Protein AF-A0A9W4D8B6-F1 (afdb_monomer)

Solvent-accessible surface area (backbone atoms only — not comparable to full-atom values): 6780 Å² total; per-residue (Å²): 113,70,67,36,53,53,40,42,52,52,44,50,50,51,50,53,39,59,75,72,68,48,78,80,84,59,88,59,51,63,58,48,54,49,27,63,73,70,68,55,56,83,91,56,61,65,68,58,55,52,48,54,55,52,59,58,48,51,43,55,60,50,36,58,55,39,57,63,68,26,61,87,45,94,63,72,40,63,67,33,45,61,44,12,74,78,61,36,65,65,30,49,41,51,48,62,26,68,58,71,88,69,81,82,73,86,62,81,78,79,72,87,124

Mean predicted aligned error: 8.48 Å

Structure (mmCIF, N/CA/C/O backbone):
data_AF-A0A9W4D8B6-F1
#
_entry.id   AF-A0A9W4D8B6-F1
#
loop_
_atom_site.group_PDB
_atom_site.id
_atom_site.type_symbol
_atom_site.label_atom_id
_atom_site.label_alt_id
_atom_site.label_comp_id
_atom_site.label_asym_id
_atom_site.label_entity_id
_atom_site.label_seq_id
_atom_site.pdbx_PDB_ins_code
_atom_site.Cartn_x
_atom_site.Cartn_y
_atom_site.Cartn_z
_atom_site.occupancy
_atom_site.B_iso_or_equiv
_atom_site.auth_seq_id
_atom_site.auth_comp_id
_atom_site.auth_asym_id
_atom_site.auth_atom_id
_atom_site.pdbx_PDB_model_num
ATOM 1 N N . MET A 1 1 ? -9.880 0.234 22.423 1.00 62.50 1 MET A N 1
ATOM 2 C CA . MET A 1 1 ? -8.571 0.924 22.525 1.00 62.50 1 MET A CA 1
ATOM 3 C C . MET A 1 1 ? -7.399 0.013 22.164 1.00 62.50 1 MET A C 1
ATOM 5 O O . MET A 1 1 ? -6.666 0.381 21.262 1.00 62.50 1 MET A O 1
ATOM 9 N N . LYS A 1 2 ? -7.270 -1.192 22.750 1.00 73.88 2 LYS A N 1
ATOM 10 C CA . LYS A 1 2 ? -6.181 -2.152 22.448 1.00 73.88 2 LYS A CA 1
ATOM 11 C C . LYS A 1 2 ? -5.938 -2.404 20.945 1.00 73.88 2 LYS A C 1
ATOM 13 O O . LYS A 1 2 ? -4.814 -2.276 20.488 1.00 73.88 2 LYS A O 1
ATOM 18 N N . HIS A 1 3 ? -6.993 -2.657 20.164 1.00 74.38 3 HIS A N 1
ATOM 19 C CA . HIS A 1 3 ? -6.874 -2.910 18.718 1.00 74.38 3 HIS A CA 1
ATOM 20 C C . HIS A 1 3 ? -6.235 -1.756 17.930 1.00 74.38 3 HIS A C 1
ATOM 22 O O . HIS A 1 3 ? -5.422 -2.001 17.051 1.00 74.38 3 HIS A O 1
ATOM 28 N N . LYS A 1 4 ? -6.549 -0.499 18.271 1.00 75.19 4 LYS A N 1
ATOM 29 C CA . LYS A 1 4 ? -5.975 0.670 17.587 1.00 75.19 4 LYS A CA 1
ATOM 30 C C . LYS A 1 4 ? -4.477 0.794 17.833 1.00 75.19 4 LYS A C 1
ATOM 32 O O . LYS A 1 4 ? -3.737 1.135 16.924 1.00 75.19 4 LYS A O 1
ATOM 37 N N . ILE A 1 5 ? -4.052 0.490 19.059 1.00 81.88 5 ILE A N 1
ATOM 38 C CA . ILE A 1 5 ? -2.640 0.499 19.443 1.00 81.88 5 ILE A CA 1
ATOM 39 C C . ILE A 1 5 ? -1.896 -0.584 18.661 1.00 81.88 5 ILE A C 1
ATOM 41 O O . ILE A 1 5 ? -0.868 -0.290 18.073 1.00 81.88 5 ILE A O 1
ATOM 45 N N . ILE A 1 6 ? -2.456 -1.795 18.563 1.00 85.81 6 ILE A N 1
ATOM 46 C CA . ILE A 1 6 ? -1.860 -2.887 17.779 1.00 85.81 6 ILE A CA 1
ATOM 47 C C . ILE A 1 6 ? -1.717 -2.488 16.304 1.00 85.81 6 ILE A C 1
ATOM 49 O O . ILE A 1 6 ? -0.624 -2.584 15.752 1.00 85.81 6 ILE A O 1
ATOM 53 N N . PHE A 1 7 ? -2.788 -1.993 15.672 1.00 83.44 7 PHE A N 1
ATOM 54 C CA . PHE A 1 7 ? -2.731 -1.570 14.269 1.00 83.44 7 PHE A CA 1
ATOM 55 C C . PHE A 1 7 ? -1.767 -0.399 14.051 1.00 83.44 7 PHE A C 1
ATOM 57 O O . PHE A 1 7 ? -1.007 -0.416 13.087 1.00 83.44 7 PHE A O 1
ATOM 64 N N . GLY A 1 8 ? -1.746 0.577 14.961 1.00 85.12 8 GLY A N 1
ATOM 65 C CA . GLY A 1 8 ? -0.810 1.698 14.914 1.00 85.12 8 GLY A CA 1
ATOM 66 C C . GLY A 1 8 ? 0.648 1.261 15.065 1.00 85.12 8 GLY A C 1
ATOM 67 O O . GLY A 1 8 ? 1.496 1.720 14.307 1.00 85.12 8 GLY A O 1
ATOM 68 N N . SER A 1 9 ? 0.944 0.337 15.984 1.00 87.94 9 SER A N 1
ATOM 69 C CA . SER A 1 9 ? 2.289 -0.220 16.167 1.00 87.94 9 SER A CA 1
ATOM 70 C C . SER A 1 9 ? 2.750 -1.022 14.952 1.00 87.94 9 SER A C 1
ATOM 72 O O . SER A 1 9 ? 3.888 -0.860 14.526 1.00 87.94 9 SER A O 1
ATOM 74 N N . ILE A 1 10 ? 1.874 -1.844 14.364 1.00 88.88 10 ILE A N 1
ATOM 75 C CA . ILE A 1 10 ? 2.181 -2.591 13.134 1.00 88.88 10 ILE A CA 1
ATOM 76 C C . ILE A 1 10 ? 2.460 -1.621 11.982 1.00 88.88 10 ILE A C 1
ATOM 78 O O . ILE A 1 10 ? 3.451 -1.773 11.274 1.00 88.88 10 ILE A O 1
ATOM 82 N N . TRP A 1 11 ? 1.616 -0.603 11.814 1.00 89.06 11 TRP A N 1
ATOM 83 C CA . TRP A 1 11 ? 1.788 0.406 10.773 1.00 89.06 11 TRP A CA 1
ATOM 84 C C . TRP A 1 11 ? 3.096 1.193 10.934 1.00 89.06 11 TRP A C 1
ATOM 86 O O . TRP A 1 11 ? 3.847 1.325 9.970 1.00 89.06 11 TRP A O 1
ATOM 96 N N . LEU A 1 12 ? 3.416 1.640 12.155 1.00 89.81 12 LEU A N 1
ATOM 97 C CA . LEU A 1 12 ? 4.696 2.287 12.459 1.00 89.81 12 LEU A CA 1
ATOM 98 C C . LEU A 1 12 ? 5.886 1.358 12.207 1.00 89.81 12 LEU A C 1
ATOM 100 O O . LEU A 1 12 ? 6.889 1.803 11.657 1.00 89.81 12 LEU A O 1
ATOM 104 N N . GLY A 1 13 ? 5.772 0.079 12.569 1.00 90.56 13 GLY A N 1
ATOM 105 C CA . GLY A 1 13 ? 6.799 -0.925 12.294 1.00 90.56 13 GLY A CA 1
ATOM 106 C C . GLY A 1 13 ? 7.062 -1.084 10.797 1.00 90.56 13 GLY A C 1
ATOM 107 O O . GLY A 1 13 ? 8.216 -1.073 10.378 1.00 90.56 13 GLY A O 1
ATOM 108 N N . PHE A 1 14 ? 6.007 -1.148 9.980 1.00 88.75 14 PHE A N 1
ATOM 109 C CA . PHE A 1 14 ? 6.143 -1.205 8.523 1.00 88.75 14 PHE A CA 1
ATOM 110 C C . PHE A 1 14 ? 6.753 0.066 7.934 1.00 88.75 14 PHE A C 1
ATOM 112 O O . PHE A 1 14 ? 7.598 -0.034 7.049 1.00 88.75 14 PHE A O 1
ATOM 119 N N . ILE A 1 15 ? 6.366 1.248 8.421 1.00 88.94 15 ILE A N 1
ATOM 120 C CA . ILE A 1 15 ? 6.984 2.515 8.001 1.00 88.94 15 ILE A CA 1
ATOM 121 C C . ILE A 1 15 ? 8.474 2.502 8.319 1.00 88.94 15 ILE A C 1
ATOM 123 O O . ILE A 1 15 ? 9.297 2.737 7.440 1.00 88.94 15 ILE A O 1
ATOM 127 N N . LEU A 1 16 ? 8.834 2.186 9.560 1.00 92.44 16 LEU A N 1
ATOM 128 C CA . LEU A 1 16 ? 10.226 2.171 9.994 1.00 92.44 16 LEU A CA 1
ATOM 129 C C . LEU A 1 16 ? 11.053 1.163 9.187 1.00 92.44 16 LEU A C 1
ATOM 131 O O . LEU A 1 16 ? 12.173 1.466 8.782 1.00 92.44 16 LEU A O 1
ATOM 135 N N . TYR A 1 17 ? 10.475 0.001 8.882 1.00 89.06 17 TYR A N 1
ATOM 136 C CA . TYR A 1 17 ? 11.085 -0.972 7.985 1.00 89.06 17 TYR A CA 1
ATOM 137 C C . TYR A 1 17 ? 11.302 -0.405 6.574 1.00 89.06 17 TYR A C 1
ATOM 139 O O . TYR A 1 17 ? 12.406 -0.504 6.045 1.00 89.06 17 TYR A O 1
ATOM 147 N N . ALA A 1 18 ? 10.286 0.237 5.994 1.00 87.06 18 ALA A N 1
ATOM 148 C CA . ALA A 1 18 ? 10.353 0.802 4.649 1.00 87.06 18 ALA A CA 1
ATOM 149 C C . ALA A 1 18 ? 11.404 1.915 4.505 1.00 87.06 18 ALA A C 1
ATOM 151 O O . ALA A 1 18 ? 11.992 2.045 3.443 1.00 87.06 18 ALA A O 1
ATOM 152 N N . PHE A 1 19 ? 11.668 2.703 5.552 1.00 86.38 19 PHE A N 1
ATOM 153 C CA . PHE A 1 19 ? 12.658 3.787 5.481 1.00 86.38 19 PHE A CA 1
ATOM 154 C C . PHE A 1 19 ? 14.081 3.370 5.881 1.00 86.38 19 PHE A C 1
ATOM 156 O O . PHE A 1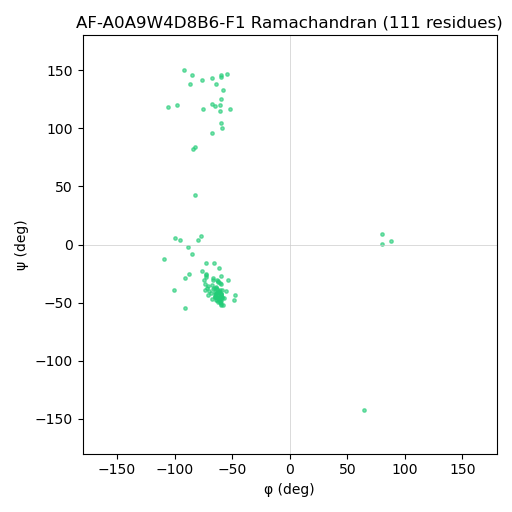 19 ? 15.034 3.977 5.403 1.00 86.38 19 PHE A O 1
ATOM 163 N N . ILE A 1 20 ? 14.245 2.378 6.765 1.00 89.31 20 ILE A N 1
ATOM 164 C CA . ILE A 1 20 ? 15.567 1.999 7.306 1.00 89.31 20 ILE A CA 1
ATOM 165 C C . ILE A 1 20 ? 16.139 0.754 6.622 1.00 89.31 20 ILE A C 1
ATOM 167 O O . ILE A 1 20 ? 17.344 0.675 6.398 1.00 89.31 20 ILE A O 1
ATOM 171 N N . PHE A 1 21 ? 15.291 -0.233 6.329 1.00 87.44 21 PHE A N 1
ATOM 172 C CA . PHE A 1 21 ? 15.717 -1.558 5.869 1.00 87.44 21 PHE A CA 1
ATOM 173 C C . PHE A 1 21 ? 15.400 -1.824 4.401 1.00 87.44 21 PHE A C 1
ATOM 175 O O . PHE A 1 21 ? 15.891 -2.816 3.856 1.00 87.44 21 PHE A O 1
ATOM 182 N N . ALA A 1 22 ? 14.576 -0.988 3.762 1.00 84.88 22 ALA A N 1
ATOM 183 C CA . ALA A 1 22 ? 14.316 -1.151 2.344 1.00 84.88 22 ALA A CA 1
ATOM 184 C C . ALA A 1 22 ? 15.612 -0.934 1.547 1.00 84.88 22 ALA A C 1
ATOM 186 O O . ALA A 1 22 ? 16.389 -0.025 1.859 1.00 84.88 22 ALA A O 1
ATOM 187 N N . PRO A 1 23 ? 15.866 -1.773 0.531 1.00 81.62 23 PRO A N 1
ATOM 188 C CA . PRO A 1 23 ? 17.004 -1.581 -0.348 1.00 81.62 23 PRO A CA 1
ATOM 189 C C . PRO A 1 23 ? 16.907 -0.214 -1.044 1.00 81.62 23 PRO A C 1
ATOM 191 O O . PRO A 1 23 ? 15.799 0.238 -1.341 1.00 81.62 23 PRO A O 1
ATOM 194 N N . PRO A 1 24 ? 18.048 0.444 -1.308 1.00 80.50 24 PRO A N 1
ATOM 195 C CA . PRO A 1 24 ? 18.062 1.734 -1.982 1.00 80.50 24 PRO A CA 1
ATOM 196 C C . PRO A 1 24 ? 17.434 1.630 -3.374 1.00 80.50 24 PRO A C 1
ATOM 198 O O . PRO A 1 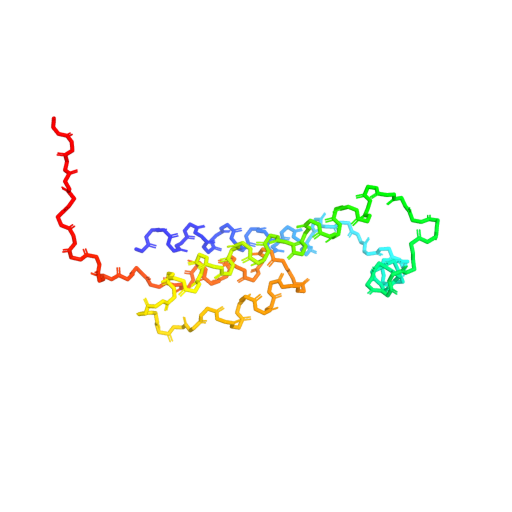24 ? 17.605 0.626 -4.074 1.00 80.50 24 PRO A O 1
ATOM 201 N N . ASP A 1 25 ? 16.726 2.688 -3.767 1.00 77.38 25 ASP A N 1
ATOM 202 C CA . ASP A 1 25 ? 16.068 2.764 -5.066 1.00 77.38 25 ASP A CA 1
ATOM 203 C C . ASP A 1 25 ? 17.078 2.596 -6.205 1.00 77.38 25 ASP A C 1
ATOM 205 O O . ASP A 1 25 ? 18.136 3.231 -6.240 1.00 77.38 25 ASP A O 1
ATOM 209 N N . GLN A 1 26 ? 16.735 1.743 -7.169 1.00 83.38 26 GLN A N 1
ATOM 210 C CA . GLN A 1 26 ? 17.489 1.640 -8.410 1.00 83.38 26 GLN A CA 1
ATOM 211 C C . GLN A 1 26 ? 17.148 2.830 -9.322 1.00 83.38 26 GLN A C 1
ATOM 213 O O . GLN A 1 26 ? 1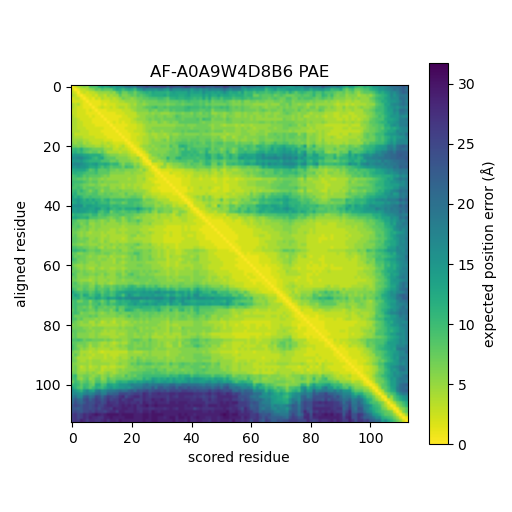5.978 3.213 -9.416 1.00 83.38 26 GLN 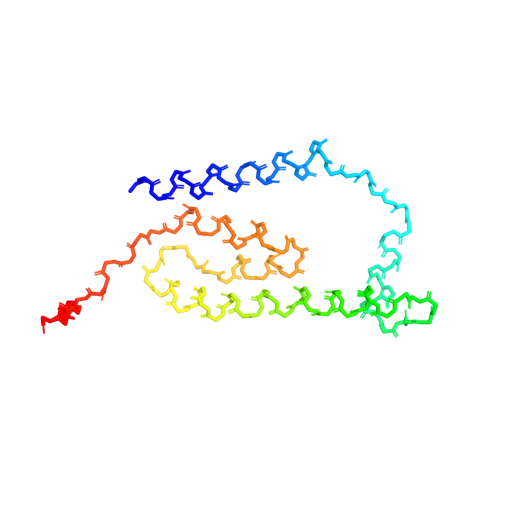A O 1
ATOM 218 N N . PRO A 1 27 ? 18.132 3.399 -10.041 1.00 79.69 27 PRO A N 1
ATOM 219 C CA . PRO A 1 27 ? 17.905 4.544 -10.928 1.00 79.69 27 PRO A CA 1
ATOM 220 C C . PRO A 1 27 ? 16.882 4.244 -12.036 1.00 79.69 27 PRO A C 1
ATOM 222 O O . PRO A 1 27 ? 16.160 5.139 -12.471 1.00 79.69 27 PRO A O 1
ATOM 225 N N . ASP A 1 28 ? 16.756 2.978 -12.435 1.00 84.50 28 ASP A N 1
ATOM 226 C CA . ASP A 1 28 ? 15.839 2.546 -13.491 1.00 84.50 28 ASP A CA 1
ATOM 227 C C . ASP A 1 28 ? 14.408 2.274 -12.997 1.00 84.50 28 ASP A C 1
ATOM 229 O O . ASP A 1 28 ? 13.507 2.080 -13.816 1.00 84.50 28 ASP A O 1
ATOM 233 N N . THR A 1 29 ? 14.155 2.284 -11.681 1.00 85.12 29 THR A N 1
ATOM 234 C CA . THR A 1 29 ? 12.833 1.967 -11.106 1.00 85.12 29 THR A CA 1
ATOM 235 C C . THR A 1 29 ? 11.751 2.915 -11.615 1.00 85.12 29 THR A C 1
ATOM 237 O O . THR A 1 29 ? 10.660 2.475 -11.977 1.00 85.12 29 THR A O 1
ATOM 240 N N . PHE A 1 30 ? 12.045 4.216 -11.687 1.00 85.06 30 PHE A N 1
ATOM 241 C CA . PHE A 1 30 ? 11.079 5.205 -12.167 1.00 85.06 30 PHE A CA 1
ATOM 242 C C . PHE A 1 30 ? 10.724 4.973 -13.641 1.00 85.06 30 PHE A C 1
ATOM 244 O O . PHE A 1 30 ? 9.548 4.928 -14.006 1.00 85.06 30 PHE A O 1
ATOM 251 N N . THR A 1 31 ? 11.739 4.735 -14.475 1.00 87.06 31 THR A N 1
ATOM 252 C CA . THR A 1 31 ? 11.576 4.409 -15.897 1.00 87.06 31 THR A CA 1
ATOM 253 C C . THR A 1 31 ? 10.785 3.113 -16.081 1.00 87.06 31 THR A C 1
ATOM 255 O O . THR A 1 31 ? 9.907 3.038 -16.941 1.00 87.06 31 THR A O 1
ATOM 258 N N . LEU A 1 32 ? 11.032 2.105 -15.239 1.00 88.19 32 LEU A N 1
ATOM 259 C CA . LEU A 1 32 ? 10.303 0.840 -15.246 1.00 88.19 32 LEU A CA 1
ATOM 260 C C . LEU A 1 32 ? 8.819 1.038 -14.910 1.00 88.19 32 LEU A C 1
ATOM 262 O O . LEU A 1 32 ? 7.964 0.547 -15.643 1.00 88.19 32 LEU A O 1
ATOM 266 N N . ILE A 1 33 ? 8.498 1.788 -13.851 1.00 87.69 33 ILE A N 1
ATOM 267 C CA . ILE A 1 33 ? 7.108 2.097 -13.468 1.00 87.69 33 ILE A CA 1
ATOM 268 C C . ILE A 1 33 ? 6.399 2.881 -14.578 1.00 87.69 33 ILE A C 1
ATOM 270 O O . ILE A 1 33 ? 5.242 2.592 -14.899 1.00 87.69 33 ILE A O 1
ATOM 274 N N . GLN A 1 34 ? 7.090 3.839 -15.201 1.00 89.50 34 GLN A N 1
ATOM 275 C CA . GLN A 1 34 ? 6.552 4.595 -16.330 1.00 89.50 34 GLN A CA 1
ATOM 276 C C . GLN A 1 34 ? 6.249 3.680 -17.525 1.00 89.50 34 GLN A C 1
ATOM 278 O O . GLN A 1 34 ? 5.160 3.754 -18.094 1.00 89.50 34 GLN A O 1
ATOM 283 N N . ASN A 1 35 ? 7.169 2.784 -17.886 1.00 90.38 35 ASN A N 1
ATOM 284 C CA . ASN A 1 35 ? 6.980 1.824 -18.976 1.00 90.38 35 ASN A CA 1
ATOM 285 C C . ASN A 1 35 ? 5.831 0.843 -18.690 1.00 90.38 35 ASN A C 1
ATOM 287 O O . ASN A 1 35 ? 4.990 0.602 -19.557 1.00 90.38 35 ASN A O 1
ATOM 291 N N . LEU A 1 36 ? 5.732 0.347 -17.452 1.00 90.06 36 LEU A N 1
ATOM 292 C CA . LEU A 1 36 ? 4.626 -0.505 -17.005 1.00 90.06 36 LEU A CA 1
ATOM 293 C C . LEU A 1 36 ? 3.273 0.207 -17.130 1.00 90.06 36 LEU A C 1
ATOM 295 O O . LEU A 1 36 ? 2.318 -0.390 -17.627 1.00 90.06 36 LEU A O 1
ATOM 299 N N . SER A 1 37 ? 3.217 1.484 -16.741 1.00 88.06 37 SER A N 1
ATOM 300 C CA . SER A 1 37 ? 1.998 2.305 -16.760 1.00 88.06 37 SER A CA 1
ATOM 301 C C . SER A 1 37 ? 1.588 2.754 -18.168 1.00 88.06 37 SER A C 1
ATOM 303 O O . SER A 1 37 ? 0.404 2.928 -18.439 1.00 88.06 37 SER A O 1
ATOM 305 N N . THR A 1 38 ? 2.552 2.937 -19.076 1.00 89.38 38 THR A N 1
ATOM 306 C CA . THR A 1 38 ? 2.320 3.363 -20.473 1.00 89.38 38 THR A CA 1
ATOM 307 C C . THR A 1 38 ? 2.076 2.199 -21.436 1.00 89.38 38 THR A C 1
ATOM 309 O O . THR A 1 38 ? 1.811 2.428 -22.614 1.00 89.38 38 THR A O 1
ATOM 312 N N . GLY A 1 39 ? 2.143 0.951 -20.958 1.00 85.31 39 GLY A N 1
ATOM 313 C CA . GLY A 1 39 ? 1.961 -0.239 -21.794 1.00 85.31 39 GLY A CA 1
ATOM 314 C C . GLY A 1 39 ? 3.201 -0.633 -22.602 1.00 85.31 39 GLY A C 1
ATOM 315 O O . GLY A 1 39 ? 3.124 -1.514 -23.457 1.00 85.31 39 GLY A O 1
ATOM 316 N N . ASN A 1 40 ? 4.354 -0.007 -22.347 1.00 88.12 40 ASN A N 1
ATOM 317 C CA . ASN A 1 40 ? 5.612 -0.361 -22.990 1.00 88.12 40 ASN A CA 1
ATOM 318 C C . ASN A 1 40 ? 6.250 -1.559 -22.273 1.00 88.12 40 ASN A C 1
ATOM 320 O O . ASN A 1 40 ? 7.078 -1.416 -21.376 1.00 88.12 40 ASN A O 1
ATOM 324 N N . TRP A 1 41 ? 5.816 -2.760 -22.646 1.00 85.50 41 TRP A N 1
ATOM 325 C CA . TRP A 1 41 ? 6.208 -4.007 -21.983 1.00 85.50 41 TRP A CA 1
ATOM 326 C C . TRP A 1 41 ? 7.383 -4.731 -22.652 1.00 85.50 41 TRP A C 1
ATOM 328 O O . TRP A 1 41 ? 7.764 -5.824 -22.227 1.00 85.50 41 TRP A O 1
ATOM 338 N N . THR A 1 42 ? 7.979 -4.154 -23.699 1.00 84.38 42 THR A N 1
ATOM 339 C CA . THR A 1 42 ? 9.062 -4.803 -24.448 1.00 84.38 42 THR A CA 1
ATOM 340 C C . THR A 1 42 ? 10.320 -4.930 -23.593 1.00 84.38 42 THR A C 1
ATOM 342 O O . THR A 1 42 ? 10.859 -3.930 -23.127 1.00 84.38 42 THR A O 1
ATOM 345 N N . GLY A 1 43 ? 10.796 -6.161 -23.392 1.00 85.00 43 GLY A N 1
ATOM 346 C CA . GLY A 1 43 ? 11.999 -6.440 -22.600 1.00 85.00 43 GLY A CA 1
ATOM 347 C C . GLY A 1 43 ? 11.791 -6.447 -21.080 1.00 85.00 43 GLY A C 1
ATOM 348 O O . GLY A 1 43 ? 12.744 -6.709 -20.351 1.00 85.00 43 GLY A O 1
ATOM 349 N N . ILE A 1 44 ? 10.567 -6.215 -20.588 1.00 88.38 44 ILE A N 1
ATOM 350 C CA . ILE A 1 44 ? 10.242 -6.337 -19.160 1.00 88.38 44 ILE A CA 1
ATOM 351 C C . ILE A 1 44 ? 9.879 -7.790 -18.849 1.00 88.38 44 ILE A C 1
ATOM 353 O O . ILE A 1 44 ? 9.145 -8.439 -19.594 1.00 88.38 44 ILE A O 1
ATOM 357 N N . ASN A 1 45 ? 10.368 -8.308 -17.722 1.00 91.00 45 ASN A N 1
ATOM 358 C CA . ASN A 1 45 ? 10.004 -9.645 -17.267 1.00 91.00 45 ASN A CA 1
ATOM 359 C C . ASN A 1 45 ? 8.473 -9.740 -17.042 1.00 91.00 45 ASN A C 1
ATOM 361 O O . ASN A 1 45 ? 7.935 -8.966 -16.243 1.00 91.00 45 ASN A O 1
ATOM 365 N N . PRO A 1 46 ? 7.768 -10.707 -17.666 1.00 90.00 46 PRO A N 1
ATOM 366 C CA . PRO A 1 46 ? 6.325 -10.894 -17.497 1.00 90.00 46 PRO A CA 1
ATOM 367 C C . PRO A 1 46 ? 5.862 -11.030 -16.044 1.00 90.00 46 PRO A C 1
ATOM 369 O O . PRO A 1 46 ? 4.761 -10.597 -15.712 1.00 90.00 46 PRO A O 1
ATOM 372 N N . LEU A 1 47 ? 6.702 -11.574 -15.157 1.00 92.19 47 LEU A N 1
ATOM 373 C CA . LEU A 1 47 ? 6.398 -11.665 -13.727 1.00 92.19 47 LEU A CA 1
ATOM 374 C C . LEU A 1 47 ? 6.275 -10.284 -13.078 1.00 92.19 47 LEU A C 1
ATOM 376 O O . LEU A 1 47 ? 5.405 -10.089 -12.235 1.00 92.19 47 LEU A O 1
ATOM 380 N N . ILE A 1 48 ? 7.103 -9.319 -13.489 1.00 90.62 48 ILE A N 1
ATOM 381 C CA . ILE A 1 48 ? 7.048 -7.939 -12.986 1.00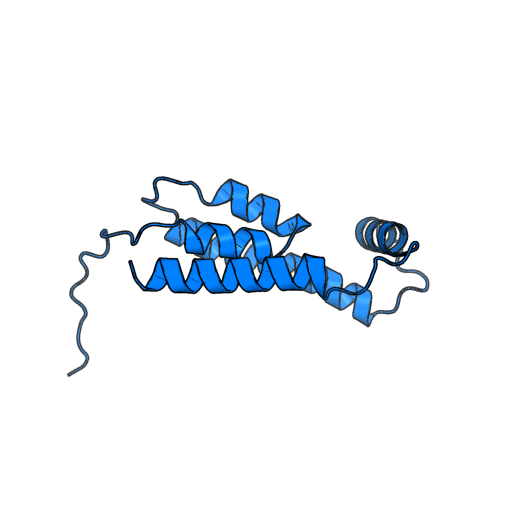 90.62 48 ILE A CA 1
ATOM 382 C C . ILE A 1 48 ? 5.765 -7.263 -13.475 1.00 90.62 48 ILE A C 1
ATOM 384 O O . ILE A 1 48 ? 5.085 -6.601 -12.695 1.00 90.62 48 ILE A O 1
ATOM 388 N N . ILE A 1 49 ? 5.395 -7.482 -14.740 1.00 90.88 49 ILE A N 1
ATOM 389 C CA . ILE A 1 49 ? 4.148 -6.960 -15.315 1.00 90.88 49 ILE A CA 1
ATOM 390 C C . ILE A 1 49 ? 2.942 -7.519 -14.554 1.00 90.88 49 ILE A C 1
ATOM 392 O O . ILE A 1 49 ? 2.077 -6.758 -14.117 1.00 90.88 49 ILE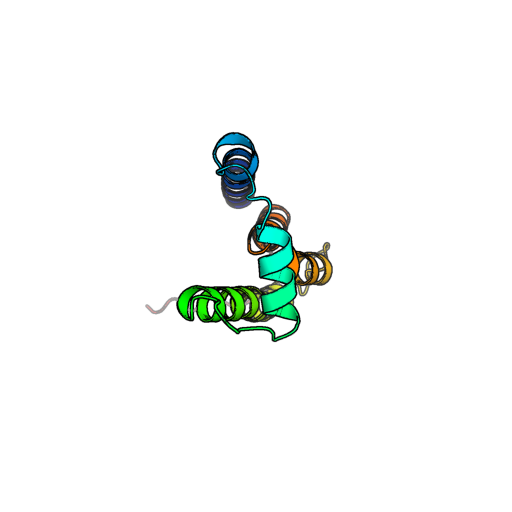 A O 1
ATOM 396 N N . ALA A 1 50 ? 2.894 -8.838 -14.357 1.00 92.31 50 ALA A N 1
ATOM 397 C CA . ALA A 1 50 ? 1.819 -9.495 -13.621 1.00 92.31 50 ALA A CA 1
ATOM 398 C C . ALA A 1 50 ? 1.742 -8.997 -12.172 1.00 92.31 50 ALA A C 1
ATOM 400 O O . ALA A 1 50 ? 0.657 -8.665 -11.694 1.00 92.31 50 ALA A O 1
ATOM 401 N N . LEU A 1 51 ? 2.889 -8.887 -11.494 1.00 91.56 51 LEU A N 1
ATOM 402 C CA . LEU A 1 51 ? 2.968 -8.391 -10.124 1.00 91.56 51 LEU A CA 1
ATOM 403 C C . LEU A 1 51 ? 2.443 -6.958 -10.018 1.00 91.56 51 LEU A C 1
ATOM 405 O O . LEU A 1 51 ? 1.591 -6.698 -9.175 1.00 91.56 51 LEU A O 1
ATOM 409 N N . PHE A 1 52 ? 2.892 -6.052 -10.889 1.00 90.06 52 PHE A N 1
ATOM 410 C CA . PHE A 1 52 ? 2.446 -4.658 -10.894 1.00 90.06 52 PHE A CA 1
ATOM 411 C C . PHE A 1 52 ? 0.926 -4.545 -11.086 1.00 90.06 52 PHE A C 1
ATOM 413 O O . PHE A 1 52 ? 0.250 -3.851 -10.327 1.00 90.06 52 PHE A O 1
ATOM 420 N N . ASN A 1 53 ? 0.364 -5.295 -12.039 1.00 90.19 53 ASN A N 1
ATOM 421 C CA . ASN A 1 53 ? -1.079 -5.303 -12.286 1.00 90.19 53 ASN A CA 1
ATOM 422 C C . ASN A 1 53 ? -1.862 -5.873 -11.092 1.00 90.19 53 ASN A C 1
ATOM 424 O O . ASN A 1 53 ? -2.850 -5.278 -10.663 1.00 90.19 53 ASN A O 1
ATOM 428 N N . ILE A 1 54 ? -1.404 -6.983 -10.504 1.00 91.69 54 ILE A N 1
ATOM 429 C CA . ILE A 1 54 ? -2.027 -7.568 -9.307 1.00 91.69 54 ILE A CA 1
ATOM 430 C C . ILE A 1 54 ? -1.935 -6.610 -8.113 1.00 91.69 54 ILE A C 1
ATOM 432 O O . ILE A 1 54 ? -2.903 -6.484 -7.361 1.00 91.69 54 ILE A O 1
ATOM 436 N N . MET A 1 55 ? -0.820 -5.890 -7.949 1.00 88.81 55 MET A N 1
ATOM 437 C CA . MET A 1 55 ? -0.665 -4.882 -6.896 1.00 88.81 55 MET A CA 1
ATOM 438 C C . MET A 1 55 ? -1.692 -3.753 -7.003 1.00 88.81 55 MET A C 1
ATOM 440 O O . MET A 1 55 ? -2.147 -3.290 -5.963 1.00 88.81 55 MET A O 1
ATOM 444 N N . GLY A 1 56 ? -2.125 -3.369 -8.208 1.00 86.44 56 GLY A N 1
ATOM 445 C CA . GLY A 1 56 ? -3.216 -2.404 -8.404 1.00 86.44 56 GLY A CA 1
ATOM 446 C C . GLY A 1 56 ? -4.614 -2.951 -8.073 1.00 86.44 56 GLY A C 1
ATOM 447 O O . GLY A 1 56 ? -5.501 -2.193 -7.678 1.00 86.44 56 GLY A O 1
ATOM 448 N N . ILE A 1 57 ? -4.817 -4.269 -8.170 1.00 90.75 57 ILE A N 1
ATOM 449 C CA . ILE A 1 57 ? -6.101 -4.926 -7.865 1.00 90.75 57 ILE A CA 1
ATOM 450 C C . ILE A 1 57 ? -6.359 -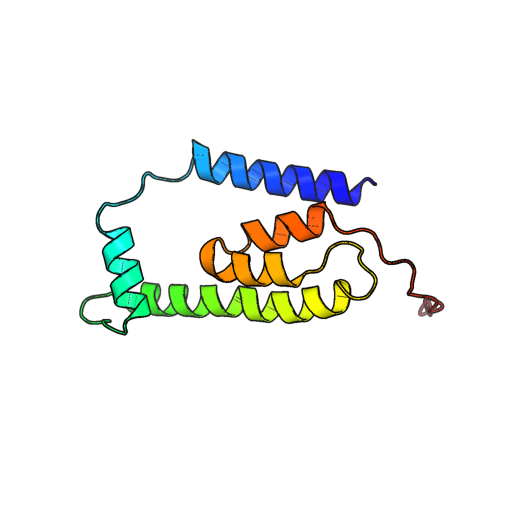4.982 -6.351 1.00 90.75 57 ILE A C 1
ATOM 452 O O . ILE A 1 57 ? -7.500 -4.844 -5.911 1.00 90.75 57 ILE A O 1
ATOM 456 N N . TRP A 1 58 ? -5.318 -5.138 -5.529 1.00 89.19 58 TRP A N 1
ATOM 457 C CA . TRP A 1 58 ? -5.463 -5.196 -4.069 1.00 89.19 58 TRP A CA 1
ATOM 458 C C . TRP A 1 58 ? -6.143 -3.950 -3.467 1.00 89.19 58 TRP A C 1
ATOM 460 O O . TRP A 1 58 ? -7.140 -4.119 -2.758 1.00 89.19 58 TRP A O 1
ATOM 470 N N . PRO A 1 59 ? -5.689 -2.711 -3.756 1.00 87.25 59 PRO A N 1
ATOM 471 C CA . PRO A 1 59 ? -6.388 -1.477 -3.407 1.00 87.25 59 PRO A CA 1
ATOM 472 C C . PRO A 1 59 ? -7.875 -1.480 -3.753 1.00 87.25 59 PRO A C 1
ATOM 474 O O . PRO A 1 59 ? -8.688 -1.074 -2.925 1.00 87.25 59 PRO A O 1
ATOM 477 N N . LEU A 1 60 ? -8.248 -1.978 -4.937 1.00 89.69 60 LEU A N 1
ATOM 478 C CA . LEU A 1 60 ? -9.646 -2.040 -5.367 1.00 89.69 60 LEU A CA 1
ATOM 479 C C . LEU A 1 60 ? -10.463 -2.965 -4.464 1.00 89.69 60 LEU A C 1
ATOM 481 O O . LEU A 1 60 ? -11.516 -2.563 -3.970 1.00 89.69 60 LEU A O 1
ATOM 485 N N . ILE A 1 61 ? -9.957 -4.164 -4.176 1.00 90.88 61 ILE A N 1
ATOM 486 C CA . ILE A 1 61 ? -10.630 -5.116 -3.280 1.00 90.88 61 ILE A CA 1
ATOM 487 C C . ILE A 1 61 ? -10.806 -4.506 -1.884 1.00 90.88 61 ILE A C 1
ATOM 489 O O . ILE A 1 61 ? -11.906 -4.523 -1.325 1.00 90.88 61 ILE A O 1
ATOM 493 N N . TYR A 1 62 ? -9.741 -3.925 -1.326 1.00 88.44 62 TYR A N 1
ATOM 494 C CA . TYR A 1 62 ? -9.807 -3.299 -0.006 1.00 88.44 62 TYR A CA 1
ATOM 495 C C . TYR A 1 62 ? -10.694 -2.056 0.013 1.00 88.44 62 TYR A C 1
ATOM 497 O O . TYR A 1 62 ? -11.333 -1.798 1.031 1.00 88.44 62 TYR A O 1
ATOM 505 N N . SER A 1 63 ? -10.795 -1.318 -1.093 1.00 88.50 63 SER A N 1
ATOM 506 C CA . SER A 1 63 ? -11.669 -0.151 -1.187 1.00 88.50 63 SER A CA 1
ATOM 507 C C . SER A 1 63 ? -13.131 -0.512 -0.952 1.00 88.50 63 SER A C 1
ATOM 509 O O . SER A 1 63 ? -13.795 0.162 -0.171 1.00 88.50 63 SER A O 1
ATOM 511 N N . CYS A 1 64 ? -13.609 -1.623 -1.519 1.00 89.00 64 CYS A N 1
ATOM 512 C CA . CYS A 1 64 ? -14.971 -2.106 -1.303 1.00 89.00 64 CYS A CA 1
ATOM 513 C C . CYS A 1 64 ? -15.248 -2.334 0.189 1.00 89.00 64 CYS A C 1
ATOM 515 O O . CYS A 1 64 ? -16.256 -1.865 0.718 1.00 89.00 64 CYS A O 1
ATOM 517 N N . VAL A 1 65 ? -14.316 -2.991 0.886 1.00 87.25 65 VAL A N 1
ATOM 518 C CA . VAL A 1 65 ? -14.427 -3.252 2.328 1.00 87.25 65 VAL A CA 1
ATOM 519 C C . VAL A 1 65 ? -14.391 -1.946 3.125 1.00 87.25 65 VAL A C 1
ATOM 521 O O . VAL A 1 65 ? -15.215 -1.734 4.013 1.00 87.25 65 VAL A O 1
ATOM 524 N N . LEU A 1 66 ? -13.461 -1.050 2.793 1.00 85.81 66 LEU A N 1
ATOM 525 C CA . LEU A 1 66 ? -13.272 0.228 3.476 1.00 85.81 66 LEU A CA 1
ATOM 526 C C . LEU A 1 66 ? -14.437 1.195 3.269 1.00 85.81 66 LEU A C 1
ATOM 528 O O . LEU A 1 66 ? -14.771 1.938 4.186 1.00 85.81 66 LEU A O 1
ATOM 532 N N . PHE A 1 67 ? -15.073 1.198 2.099 1.00 85.62 67 PHE A N 1
ATOM 533 C CA . PHE A 1 67 ? -16.252 2.023 1.851 1.00 85.62 67 PHE A CA 1
ATOM 534 C C . PHE A 1 67 ? -17.475 1.515 2.610 1.00 85.62 67 PHE A C 1
ATOM 536 O O . PHE A 1 67 ? -18.253 2.328 3.103 1.00 85.62 67 PHE A O 1
ATOM 543 N N . MET A 1 68 ? -17.630 0.197 2.757 1.00 82.12 68 MET A N 1
ATOM 544 C CA . MET A 1 68 ? -18.681 -0.377 3.602 1.00 82.12 68 MET A CA 1
ATOM 545 C C . MET A 1 68 ? -18.435 -0.074 5.086 1.00 82.12 68 MET A C 1
ATOM 547 O O . MET A 1 68 ? -19.335 0.395 5.776 1.00 82.12 68 MET A O 1
ATOM 551 N N . ASP A 1 69 ? -17.210 -0.282 5.568 1.00 77.44 69 ASP A N 1
ATOM 552 C CA . ASP A 1 69 ? -16.827 -0.050 6.969 1.00 77.44 69 ASP A CA 1
ATOM 553 C C . ASP A 1 69 ? -16.725 1.445 7.338 1.00 77.44 69 ASP A C 1
ATOM 555 O O . ASP A 1 69 ? -16.901 1.835 8.496 1.00 77.44 69 ASP A O 1
ATOM 559 N N . GLY A 1 70 ? -16.469 2.295 6.341 1.00 74.62 70 GLY A N 1
ATOM 560 C CA . GLY A 1 70 ? -16.383 3.746 6.462 1.00 74.62 70 GLY A CA 1
ATOM 561 C C . GLY A 1 70 ? -17.732 4.438 6.662 1.00 74.62 70 GLY A C 1
ATOM 562 O O . GLY A 1 70 ? -17.763 5.593 7.095 1.00 74.62 70 GLY A O 1
ATOM 563 N N . GLN A 1 71 ? -18.851 3.755 6.395 1.00 70.69 71 GLN A N 1
ATOM 564 C CA . GLN A 1 71 ? -20.184 4.289 6.680 1.00 70.69 71 GLN A CA 1
ATOM 565 C C . GLN A 1 71 ? -20.356 4.462 8.195 1.00 70.69 71 GLN A C 1
ATOM 567 O O . GLN A 1 71 ? -20.238 3.508 8.960 1.00 70.69 71 GLN A O 1
ATOM 572 N N . GLY A 1 72 ? -20.597 5.699 8.641 1.00 71.06 72 GLY A N 1
ATOM 573 C CA . GLY A 1 72 ? -20.695 6.050 10.065 1.00 71.06 72 GLY A CA 1
ATOM 574 C C . GLY A 1 72 ? -19.366 6.418 10.741 1.00 71.06 72 GLY A C 1
ATOM 575 O O . GLY A 1 72 ? -19.354 6.701 11.940 1.00 71.06 72 GLY A O 1
ATOM 576 N N . GLN A 1 73 ? -18.249 6.461 10.004 1.00 77.00 73 GLN A N 1
ATOM 577 C CA . GLN A 1 73 ? -16.968 6.966 10.512 1.00 77.00 73 GLN A CA 1
ATOM 578 C C . GLN A 1 73 ? -16.872 8.490 10.376 1.00 77.00 73 GLN A C 1
ATOM 580 O O . GLN A 1 73 ? -17.316 9.072 9.391 1.00 77.00 73 GLN A O 1
ATOM 585 N N . LYS A 1 74 ? -16.207 9.148 11.336 1.00 75.94 74 LYS A N 1
ATOM 586 C CA . LYS A 1 74 ? -15.899 10.591 11.245 1.00 75.94 74 LYS A CA 1
ATOM 587 C C . LYS A 1 74 ? -14.905 10.918 10.128 1.00 75.94 74 LYS A C 1
ATOM 589 O O . LYS A 1 74 ? -14.910 12.028 9.612 1.00 75.94 74 LYS A O 1
ATOM 594 N N . ILE A 1 75 ? -14.028 9.969 9.804 1.00 80.38 75 ILE A N 1
ATOM 595 C CA . ILE A 1 75 ? -12.998 10.121 8.778 1.00 80.38 75 ILE A CA 1
ATOM 596 C C . ILE A 1 75 ? -13.443 9.308 7.558 1.00 80.38 75 ILE A C 1
ATOM 598 O O . ILE A 1 75 ? -13.592 8.085 7.677 1.00 80.38 75 ILE A O 1
ATOM 602 N N . PRO A 1 76 ? -13.655 9.947 6.397 1.00 82.69 76 PRO A N 1
ATOM 603 C CA . PRO A 1 76 ? -14.036 9.230 5.192 1.00 82.69 76 PRO A CA 1
ATOM 604 C C . PRO A 1 76 ? -12.885 8.339 4.706 1.00 82.69 76 PRO A C 1
ATOM 606 O O . PRO A 1 76 ? -11.719 8.719 4.788 1.00 82.69 76 PRO A O 1
ATOM 609 N N . ALA A 1 77 ? -13.212 7.160 4.177 1.00 86.31 77 ALA A N 1
ATOM 610 C CA . ALA A 1 77 ? -12.218 6.207 3.675 1.00 86.31 77 ALA A CA 1
ATOM 611 C C . ALA A 1 77 ? -11.622 6.597 2.308 1.00 86.31 77 ALA A C 1
ATOM 613 O O . ALA A 1 77 ? -10.517 6.171 1.978 1.00 86.31 77 ALA A O 1
ATOM 614 N N . TRP A 1 78 ? -12.326 7.422 1.518 1.00 86.31 78 TRP A N 1
ATOM 615 C CA . TRP A 1 78 ? -11.944 7.737 0.134 1.00 86.31 78 TRP A CA 1
ATOM 616 C C . TRP A 1 78 ? -10.517 8.299 -0.034 1.00 86.31 78 TRP A C 1
ATOM 618 O O . TRP A 1 78 ? -9.847 7.847 -0.960 1.00 86.31 78 TRP A O 1
ATOM 628 N N . PRO A 1 79 ? -9.979 9.189 0.835 1.00 88.50 79 PRO A N 1
ATOM 629 C CA . PRO A 1 79 ? -8.626 9.715 0.646 1.00 88.50 79 PRO A CA 1
ATOM 630 C C . PRO A 1 79 ? -7.572 8.618 0.797 1.00 88.50 79 PRO A C 1
ATOM 632 O O . PRO A 1 79 ? -6.596 8.579 0.055 1.00 88.50 79 PRO A O 1
ATOM 635 N N . PHE A 1 80 ? -7.793 7.695 1.736 1.00 89.69 80 PHE A N 1
ATOM 636 C CA . PHE A 1 80 ? -6.891 6.580 2.015 1.00 89.69 80 PHE A CA 1
ATOM 637 C C . PHE A 1 80 ? -6.939 5.533 0.904 1.00 89.69 80 PHE A C 1
ATOM 639 O O . PHE A 1 80 ? -5.902 4.996 0.522 1.00 89.69 80 PHE A O 1
ATOM 646 N N . VAL A 1 81 ? -8.124 5.293 0.338 1.00 89.25 81 VAL A N 1
ATOM 647 C CA . VAL A 1 81 ? -8.292 4.449 -0.849 1.00 89.25 81 VAL A CA 1
ATOM 648 C C . VAL A 1 81 ? -7.542 5.040 -2.042 1.00 89.25 81 VAL A C 1
ATOM 650 O O . VAL A 1 81 ? -6.755 4.330 -2.661 1.00 89.25 81 VAL A O 1
ATOM 653 N N . THR A 1 82 ? -7.710 6.331 -2.337 1.00 89.69 82 THR A N 1
ATOM 654 C CA . THR A 1 82 ? -7.007 6.969 -3.462 1.00 89.69 82 THR A CA 1
ATOM 655 C C . THR A 1 82 ? -5.494 6.930 -3.264 1.00 89.69 82 THR A C 1
ATOM 657 O O . THR A 1 82 ? -4.759 6.571 -4.182 1.00 89.69 82 THR A O 1
ATOM 660 N N . LEU A 1 83 ? -5.018 7.221 -2.049 1.00 89.50 83 LEU A N 1
ATOM 661 C CA . LEU A 1 83 ? -3.591 7.173 -1.730 1.00 89.50 83 LEU A CA 1
ATOM 662 C C . LEU A 1 83 ? -3.017 5.749 -1.869 1.00 89.50 83 LEU A C 1
ATOM 664 O O . LEU A 1 83 ? -1.855 5.587 -2.243 1.00 89.50 83 LEU A O 1
ATOM 668 N N . SER A 1 84 ? -3.827 4.713 -1.621 1.00 90.12 84 SER A N 1
ATOM 669 C CA . SER A 1 84 ? -3.391 3.313 -1.700 1.00 90.12 84 SER A CA 1
ATOM 670 C C . SER A 1 84 ? -3.017 2.835 -3.105 1.00 90.12 84 SER A C 1
ATOM 672 O O . SER A 1 84 ? -2.306 1.845 -3.221 1.00 90.12 84 SER A O 1
ATOM 674 N N . PHE A 1 85 ? -3.400 3.545 -4.170 1.00 87.44 85 PHE A N 1
ATOM 675 C CA . PHE A 1 85 ? -2.909 3.238 -5.521 1.00 87.44 85 PHE A CA 1
ATOM 676 C C . PHE A 1 85 ? -1.444 3.630 -5.731 1.00 87.44 85 PHE A C 1
ATOM 678 O O . PHE A 1 85 ? -0.761 3.007 -6.535 1.00 87.44 85 PHE A O 1
ATOM 685 N N 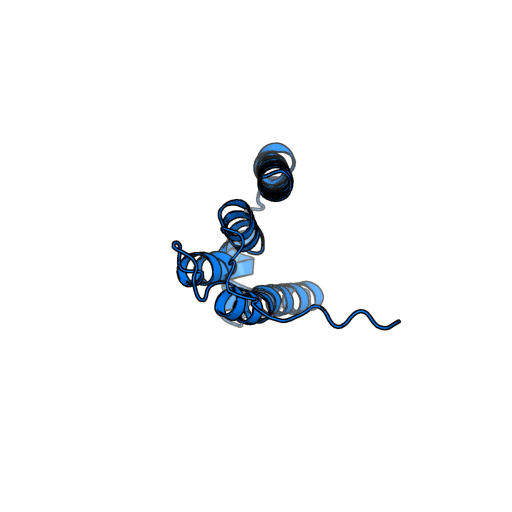. GLY A 1 86 ? -0.957 4.643 -5.008 1.00 86.81 86 GLY A N 1
ATOM 686 C CA . GLY A 1 86 ? 0.445 5.059 -5.065 1.00 86.81 86 GLY A CA 1
ATOM 687 C C . GLY A 1 86 ? 1.297 4.336 -4.028 1.00 86.81 86 GLY A C 1
ATOM 688 O O . GLY A 1 86 ? 2.288 3.699 -4.363 1.00 86.81 86 GLY A O 1
ATOM 689 N N . VAL A 1 87 ? 0.896 4.416 -2.756 1.00 86.38 87 VAL A N 1
ATOM 690 C CA . VAL A 1 87 ? 1.690 3.877 -1.635 1.00 86.38 87 VAL A CA 1
ATOM 691 C C . VAL A 1 87 ? 1.203 2.510 -1.149 1.00 86.38 87 VAL A C 1
ATOM 693 O O . VAL A 1 87 ? 1.681 2.009 -0.138 1.00 86.38 87 VAL A O 1
ATOM 696 N N . GLY A 1 88 ? 0.230 1.883 -1.810 1.00 87.75 88 GLY A N 1
ATOM 697 C CA . GLY A 1 88 ? -0.228 0.538 -1.459 1.00 87.75 88 GLY A CA 1
ATOM 698 C C . GLY A 1 88 ? -0.875 0.434 -0.073 1.00 87.75 88 GLY A C 1
ATOM 699 O O . GLY A 1 88 ? -1.582 1.325 0.411 1.00 87.75 88 GLY A O 1
ATOM 700 N N . ALA A 1 89 ? -0.603 -0.690 0.595 1.00 85.94 89 ALA A N 1
ATOM 701 C CA . ALA A 1 89 ? -1.182 -1.036 1.891 1.00 85.94 89 ALA A CA 1
ATOM 702 C C . ALA A 1 89 ? -0.831 -0.044 3.017 1.00 85.94 89 ALA A C 1
ATOM 704 O O . ALA A 1 89 ? -1.570 0.039 3.999 1.00 85.94 89 ALA A O 1
ATOM 705 N N . PHE A 1 90 ? 0.232 0.756 2.876 1.00 87.06 90 PHE A N 1
ATOM 706 C CA . PHE A 1 90 ? 0.610 1.776 3.860 1.00 87.06 90 PHE A CA 1
ATOM 707 C C . PHE A 1 90 ? -0.498 2.819 4.085 1.00 87.06 90 PHE A C 1
ATOM 709 O O . PHE A 1 90 ? -0.693 3.276 5.215 1.00 87.06 90 PHE A O 1
ATOM 716 N N . ALA A 1 91 ? -1.264 3.151 3.041 1.00 88.25 91 ALA A N 1
ATOM 717 C CA . ALA A 1 91 ? -2.420 4.041 3.145 1.00 88.25 91 ALA A CA 1
ATOM 718 C C . ALA A 1 91 ? -3.626 3.369 3.818 1.00 88.25 91 ALA A C 1
ATOM 720 O O . ALA A 1 91 ? -4.344 3.981 4.603 1.00 88.25 91 ALA A O 1
ATOM 721 N N . ILE A 1 92 ? -3.857 2.093 3.520 1.00 85.94 92 ILE A N 1
ATOM 722 C CA . ILE A 1 92 ? -5.001 1.343 4.051 1.00 85.94 92 ILE A CA 1
ATOM 723 C C . ILE A 1 92 ? -4.813 1.072 5.549 1.00 85.94 92 ILE A C 1
ATOM 725 O O . ILE A 1 92 ? -5.740 1.253 6.343 1.00 85.94 92 ILE A O 1
ATOM 729 N N . LEU A 1 93 ? -3.602 0.680 5.959 1.00 85.31 93 LEU A N 1
ATOM 730 C CA . LEU A 1 93 ? -3.289 0.427 7.365 1.00 85.31 93 LEU A CA 1
ATOM 731 C C . LEU A 1 93 ? -3.407 1.692 8.223 1.00 85.31 93 LEU A C 1
ATOM 733 O O . LEU A 1 93 ? -3.878 1.598 9.358 1.00 85.31 93 LEU A O 1
ATOM 737 N N . SER A 1 94 ? -3.033 2.865 7.700 1.00 84.56 94 SER A N 1
ATOM 738 C CA . SER A 1 94 ? -3.178 4.114 8.456 1.00 84.56 94 SER A CA 1
ATOM 739 C C . SER A 1 94 ? -4.651 4.404 8.757 1.00 84.56 94 SER A C 1
ATOM 741 O O . SER A 1 94 ? -4.995 4.699 9.903 1.00 84.56 94 SER A O 1
ATOM 743 N N . TYR A 1 95 ? -5.552 4.196 7.792 1.00 86.00 95 TYR A N 1
ATOM 744 C CA . TYR A 1 95 ? -6.993 4.314 8.027 1.00 86.00 95 TYR A CA 1
ATOM 745 C C . TYR A 1 95 ? -7.492 3.355 9.119 1.00 86.00 95 TYR A C 1
ATOM 747 O O . TYR A 1 95 ? -8.213 3.763 10.033 1.00 86.00 95 TYR A O 1
ATOM 755 N N . LEU A 1 96 ? -7.066 2.089 9.073 1.00 82.94 96 LEU A N 1
ATOM 756 C CA . LEU A 1 96 ? -7.426 1.066 10.064 1.00 82.94 96 LEU A CA 1
ATOM 757 C C . LEU A 1 96 ? -6.929 1.398 11.481 1.00 82.94 96 LEU A C 1
ATOM 759 O O . LEU A 1 96 ? -7.594 1.043 12.457 1.00 82.94 96 LEU A O 1
ATOM 763 N N . ALA A 1 97 ? -5.795 2.088 11.611 1.00 82.25 97 ALA A N 1
ATOM 764 C CA . ALA A 1 97 ? -5.282 2.539 12.902 1.00 82.25 97 ALA A CA 1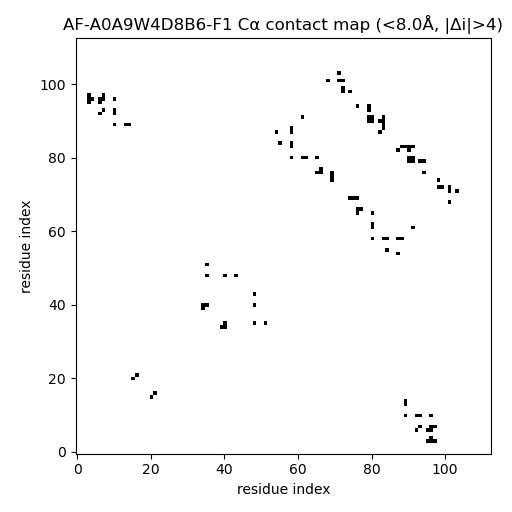
ATOM 765 C C . ALA A 1 97 ? -6.142 3.670 13.502 1.00 82.25 97 ALA A C 1
ATOM 767 O O . ALA A 1 97 ? -6.420 3.672 14.708 1.00 82.25 97 ALA A O 1
ATOM 768 N N . PHE A 1 98 ? -6.609 4.607 12.669 1.00 78.06 98 PHE A N 1
ATOM 769 C CA . PHE A 1 98 ? -7.371 5.776 13.123 1.00 78.06 98 PHE A CA 1
ATOM 770 C C . PHE A 1 98 ? -8.887 5.543 13.230 1.00 78.06 98 PHE A C 1
ATOM 772 O O . PHE A 1 98 ? -9.537 6.197 14.062 1.00 78.06 98 PHE A O 1
ATOM 779 N N . ARG A 1 99 ? -9.461 4.593 12.474 1.00 77.69 99 ARG A N 1
ATOM 780 C CA . ARG A 1 99 ? -10.914 4.333 12.461 1.00 77.69 99 ARG A CA 1
ATOM 781 C C . ARG A 1 99 ? -11.472 4.068 13.858 1.00 77.69 99 ARG A C 1
ATOM 783 O O . ARG A 1 99 ? -10.797 3.526 14.741 1.00 77.69 99 ARG A O 1
ATOM 790 N N . GLN A 1 100 ? -12.713 4.471 14.104 1.00 73.62 100 GLN A N 1
ATOM 791 C CA . GLN A 1 100 ? -13.413 4.158 15.349 1.00 73.62 100 GLN A CA 1
ATOM 792 C C . GLN A 1 100 ? -14.204 2.854 15.186 1.00 73.62 100 GLN A C 1
ATOM 794 O O . GLN A 1 100 ? -14.612 2.526 14.081 1.00 73.62 100 GLN A O 1
ATOM 799 N N . PRO A 1 101 ? -14.418 2.058 16.243 1.00 67.56 101 PRO A N 1
ATOM 800 C CA . PRO A 1 101 ? -15.398 0.980 16.168 1.00 67.56 101 PRO A CA 1
ATOM 801 C C . PRO A 1 101 ? -16.768 1.605 15.879 1.00 67.56 101 PRO A C 1
ATOM 803 O O . PRO A 1 101 ? -17.207 2.443 16.664 1.00 67.56 101 PRO A O 1
ATOM 806 N N . ASN A 1 102 ? -17.411 1.251 14.765 1.00 63.97 102 ASN A N 1
ATOM 807 C CA . ASN A 1 102 ? -18.763 1.722 14.474 1.00 63.97 102 ASN A CA 1
ATOM 808 C C . ASN A 1 102 ? -19.758 0.944 15.364 1.00 63.97 102 ASN A C 1
ATOM 810 O O . ASN A 1 102 ? -19.841 -0.279 15.232 1.00 63.97 102 ASN A O 1
ATOM 814 N N . PRO A 1 103 ? -20.496 1.595 16.285 1.00 58.50 103 PRO A N 1
ATOM 815 C CA . PRO A 1 103 ? -21.412 0.906 17.190 1.00 58.50 103 PRO A CA 1
ATOM 816 C C . PRO A 1 103 ? -22.760 0.534 16.543 1.00 58.50 103 PRO A C 1
ATOM 818 O O . PRO A 1 103 ? -23.629 0.012 17.234 1.00 58.50 103 PRO A O 1
ATOM 821 N N . GLN A 1 104 ? -22.969 0.770 15.242 1.00 56.94 104 GLN A N 1
ATOM 822 C CA . GLN A 1 104 ? -24.274 0.563 14.598 1.00 56.94 104 GLN A CA 1
ATOM 823 C C . GLN A 1 104 ? -24.663 -0.894 14.280 1.00 56.94 104 GLN A C 1
ATOM 825 O O . GLN A 1 104 ? -25.715 -1.115 13.683 1.00 56.94 104 GLN A O 1
ATOM 830 N N . PHE A 1 105 ? -23.914 -1.913 14.717 1.00 55.09 105 PHE A N 1
ATOM 831 C CA . PHE A 1 105 ? -24.432 -3.286 14.662 1.00 55.09 105 PHE A CA 1
ATOM 832 C C . PHE A 1 105 ? -25.304 -3.593 15.890 1.00 55.09 105 PHE A C 1
ATOM 834 O O . PHE A 1 105 ? -24.864 -4.224 16.849 1.00 55.09 105 PHE A O 1
ATOM 841 N N . SER A 1 106 ? -26.572 -3.176 15.834 1.00 52.66 106 SER A N 1
ATOM 842 C CA . SER A 1 106 ? -27.646 -3.628 16.738 1.00 52.66 106 SER A CA 1
ATOM 843 C C . SER A 1 106 ? -28.225 -4.977 16.273 1.00 52.66 106 SER A C 1
ATOM 845 O O . SER A 1 106 ? -29.433 -5.178 16.198 1.00 52.66 106 SER A O 1
ATOM 847 N N . GLY A 1 107 ? -27.365 -5.909 15.861 1.00 61.38 107 GLY A N 1
ATOM 848 C CA . GLY A 1 107 ? -27.771 -7.274 15.547 1.00 61.38 107 GLY A CA 1
ATOM 849 C C . GLY A 1 107 ? -27.494 -8.157 16.751 1.00 61.38 107 GLY A C 1
ATOM 850 O O . GLY A 1 107 ? -26.341 -8.280 17.168 1.00 61.38 107 GLY A O 1
ATOM 851 N N . LYS A 1 108 ? -28.528 -8.796 17.318 1.00 54.09 108 LYS A N 1
ATOM 852 C CA . LYS A 1 108 ? -28.324 -9.908 18.256 1.00 54.09 108 LYS A CA 1
ATOM 853 C C . LYS A 1 108 ? -27.398 -10.907 17.567 1.00 54.09 108 LYS A C 1
ATOM 855 O O . LYS A 1 108 ? -27.759 -11.475 16.540 1.00 54.09 108 LYS A O 1
ATOM 860 N N . LYS A 1 109 ? -26.208 -11.110 18.133 1.00 60.41 109 LYS A N 1
ATOM 861 C CA . LYS A 1 109 ? -25.318 -12.205 17.752 1.00 60.41 109 LYS A CA 1
ATOM 862 C C . LYS A 1 109 ? -26.114 -13.487 17.992 1.00 60.41 109 LYS A C 1
ATOM 864 O O . LYS A 1 109 ? -26.291 -13.877 19.143 1.00 60.41 109 LYS A O 1
ATOM 869 N N . SER A 1 110 ? -26.686 -14.073 16.941 1.00 58.56 110 SER A N 1
ATOM 870 C CA . SER A 1 110 ? -27.300 -15.392 17.047 1.00 58.56 110 SER A CA 1
ATOM 871 C C . SER A 1 110 ? -26.148 -16.352 17.302 1.00 58.56 110 SER A C 1
ATOM 873 O O . SER A 1 110 ? -25.384 -16.693 16.402 1.00 58.56 110 SER A O 1
ATOM 875 N N . GLY A 1 111 ? -25.930 -16.647 18.583 1.00 62.75 111 GLY A N 1
ATOM 876 C CA . GLY A 1 111 ? -25.103 -17.762 18.986 1.00 62.75 111 GLY A CA 1
ATOM 877 C C . GLY A 1 111 ? -25.765 -19.000 18.415 1.00 62.75 111 GLY A C 1
ATOM 878 O O . GLY A 1 111 ? -26.900 -19.308 18.769 1.00 62.75 111 GLY A O 1
ATOM 879 N N . PHE A 1 112 ? -25.068 -19.645 17.489 1.00 60.19 112 PHE A N 1
ATOM 880 C CA . PHE A 1 112 ? -25.299 -21.041 17.187 1.00 60.19 112 PHE A CA 1
ATOM 881 C C . PHE A 1 112 ? -25.041 -21.793 18.496 1.00 60.19 112 PHE A C 1
ATOM 883 O O . PHE A 1 112 ? -23.902 -21.836 18.965 1.00 60.19 112 PHE A O 1
ATOM 890 N N . ASN A 1 113 ? -26.131 -22.207 19.136 1.00 43.41 113 ASN A N 1
ATOM 891 C CA . ASN A 1 113 ? -26.139 -23.101 20.284 1.00 43.41 113 ASN A CA 1
ATOM 892 C C . ASN A 1 113 ? -26.270 -24.525 19.752 1.00 43.41 113 ASN A C 1
ATOM 894 O O . ASN A 1 113 ? -27.096 -24.698 18.824 1.00 43.41 113 ASN A O 1
#

pLDDT: mean 82.37, std 10.35, range [43.41, 92.44]

Foldseek 3Di:
DVQLVVLVVVLVVVVCCCVPVDDDDDPCVVVVVVCLVVVVCPPPDVVVNVVLVVLQVQLVVVVVVQQVQQVQWPDHCVVLSVVCNPVNCSSVSVCSSPTDRRPPPPDDPPPPD

Organism: NCBI:txid132604

Radius of gyration: 18.33 Å; Cα contacts (8 Å, |Δi|>4): 62; chains: 1; bounding box: 46×34×47 Å

Sequence (113 aa):
MKHKIIFGSIWLGFILYAFIFAPPDQPDTFTLIQNLSTGNWTGINPLIIALFNIMGIWPLIYSCVLFMDGQGQKIPAWPFVTLSFGVGAFAILSYLAFRQPNPQFSGKKSGFN

Secondary structure (DSSP, 8-state):
-HHHHHHHHHHHHHHHHHHHTSPPPPTTHHHHHHHHHHT--TTS-HHHHHHHHHHHHHHHHHHHHHHHHTTT-SS-SHHHHHHHHHHTHHHHHHHHHHPPPPTT---------